Protein AF-X1API0-F1 (afdb_monomer)

Secondary structure (DSSP, 8-state):
-EEEEEESS-TTS-HHHHHHHHHHHHHHHTT-EEEEEE--SHHHHHHHHHHHTT-SEEEE-----HHHHHHHHH--

Organism: NCBI:txid412755

Mean predicted aligned error: 5.22 Å

pLDDT: mean 84.67, std 8.64, range [62.75, 95.56]

Sequence (76 aa):
MKVLFFLSYFREQASSRVRGFYMAEELRREGTNCDIIYEYGKKVYVNFLAKLL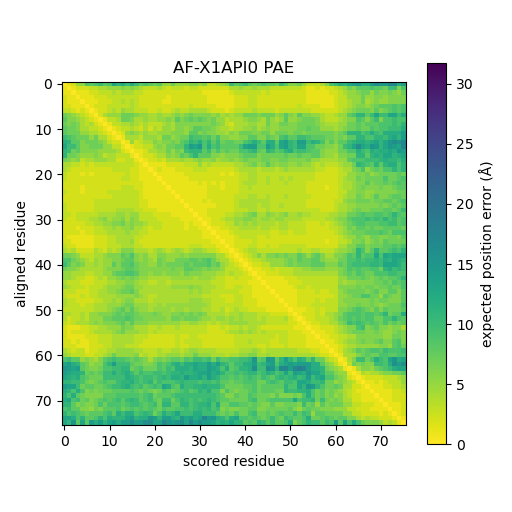RYEIIYFQKRYSKVDLYLHKLAR

Structure (mmCIF, N/CA/C/O backbone):
data_AF-X1API0-F1
#
_entry.id   AF-X1API0-F1
#
loop_
_atom_site.group_PDB
_atom_site.id
_atom_site.type_symbol
_atom_site.l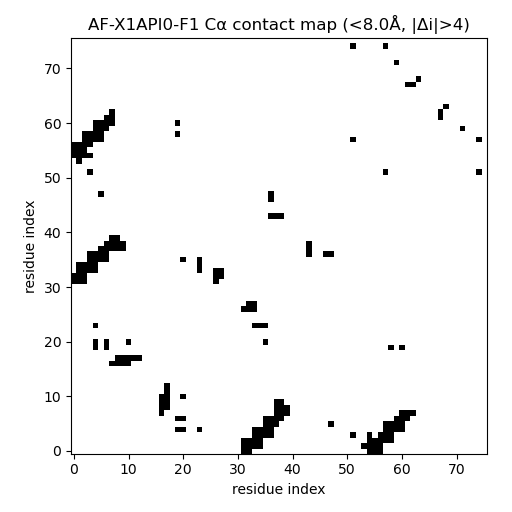abel_atom_id
_atom_site.label_alt_id
_atom_site.label_comp_id
_atom_site.label_asym_id
_atom_site.label_entity_id
_atom_site.label_seq_id
_atom_site.pdbx_PDB_ins_code
_atom_site.Cartn_x
_atom_site.Cartn_y
_atom_site.Cartn_z
_atom_site.occupancy
_atom_site.B_iso_or_equiv
_atom_site.auth_seq_id
_atom_site.auth_comp_id
_atom_site.auth_asym_id
_atom_site.auth_atom_id
_atom_site.pdbx_PDB_model_num
ATOM 1 N N . MET A 1 1 ? -11.035 -0.391 10.989 1.00 86.69 1 MET A N 1
ATOM 2 C CA . MET A 1 1 ? -10.703 -0.232 9.566 1.00 86.69 1 MET A CA 1
ATOM 3 C C . MET A 1 1 ? -9.199 -0.131 9.372 1.00 86.69 1 MET A C 1
ATOM 5 O O . MET A 1 1 ? -8.604 0.900 9.673 1.00 86.69 1 MET A O 1
ATOM 9 N N . LYS A 1 2 ? -8.584 -1.219 8.907 1.00 92.81 2 LYS A N 1
ATOM 10 C CA . LYS A 1 2 ? -7.186 -1.261 8.467 1.00 92.81 2 LYS A CA 1
ATOM 11 C C . LYS A 1 2 ? -7.122 -1.274 6.947 1.00 92.81 2 LYS A C 1
ATOM 13 O O . LYS A 1 2 ? -7.693 -2.169 6.321 1.00 92.81 2 LYS A O 1
ATOM 18 N N . VAL A 1 3 ? -6.409 -0.310 6.370 1.00 94.56 3 VAL A N 1
ATOM 19 C CA . VAL A 1 3 ? -6.281 -0.144 4.917 1.00 94.56 3 VAL A CA 1
ATOM 20 C C . VAL A 1 3 ? -4.840 -0.392 4.479 1.00 94.56 3 VAL A C 1
ATOM 22 O O . VAL A 1 3 ? -3.911 0.221 5.001 1.00 94.56 3 VAL A O 1
ATOM 25 N N . LEU A 1 4 ? -4.635 -1.280 3.510 1.00 94.06 4 LEU A N 1
ATOM 26 C CA . LEU A 1 4 ? -3.326 -1.521 2.908 1.00 94.06 4 LEU A CA 1
ATOM 27 C C . LEU A 1 4 ? -3.241 -0.848 1.543 1.00 94.06 4 LEU A C 1
ATOM 29 O O . LEU A 1 4 ? -3.986 -1.190 0.630 1.00 94.06 4 LEU A O 1
ATOM 33 N N . PHE A 1 5 ? -2.284 0.055 1.379 1.00 93.56 5 PHE A N 1
ATOM 34 C CA . PHE A 1 5 ? -1.934 0.659 0.102 1.00 93.56 5 PHE A CA 1
ATOM 35 C C . PHE A 1 5 ? -0.770 -0.107 -0.516 1.00 93.56 5 PHE A C 1
ATOM 37 O O . PHE A 1 5 ? 0.363 -0.021 -0.046 1.00 93.56 5 PHE A O 1
ATOM 44 N N . PHE A 1 6 ? -1.051 -0.855 -1.579 1.00 90.56 6 PHE A N 1
ATOM 45 C CA . PHE A 1 6 ? -0.037 -1.501 -2.400 1.00 90.56 6 PHE A CA 1
ATOM 46 C C . PHE A 1 6 ? 0.261 -0.622 -3.615 1.00 90.56 6 PHE A C 1
ATOM 48 O O . PHE A 1 6 ? -0.500 -0.590 -4.590 1.00 90.56 6 PHE A O 1
ATOM 55 N N . LEU A 1 7 ? 1.341 0.152 -3.513 1.00 89.44 7 LEU A N 1
ATOM 56 C CA . LEU A 1 7 ? 1.711 1.178 -4.479 1.00 89.44 7 LEU A CA 1
ATOM 57 C C . LEU A 1 7 ? 2.889 0.705 -5.322 1.00 89.44 7 LEU A C 1
ATOM 59 O O . LEU A 1 7 ? 3.949 0.346 -4.819 1.00 89.44 7 LEU A O 1
ATOM 63 N N . SER A 1 8 ? 2.710 0.740 -6.637 1.00 80.06 8 SER A N 1
ATOM 64 C CA . SER A 1 8 ? 3.701 0.228 -7.585 1.00 80.06 8 SER A CA 1
ATOM 65 C C . SER A 1 8 ? 4.711 1.291 -8.030 1.00 80.06 8 SER A C 1
ATOM 67 O O . SER A 1 8 ? 5.321 1.136 -9.082 1.00 80.06 8 SER A O 1
ATOM 69 N N . TYR A 1 9 ? 4.846 2.403 -7.305 1.00 81.69 9 TYR A N 1
ATOM 70 C CA . TYR A 1 9 ? 5.670 3.549 -7.696 1.00 81.69 9 TYR A CA 1
ATOM 71 C C . TYR A 1 9 ? 6.307 4.222 -6.477 1.00 81.69 9 TYR A C 1
AT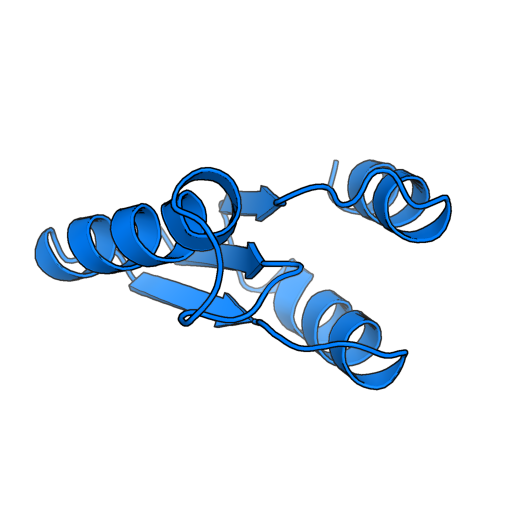OM 73 O O . TYR A 1 9 ? 5.862 4.029 -5.348 1.00 81.69 9 TYR A O 1
ATOM 81 N N . PHE A 1 10 ? 7.338 5.034 -6.721 1.00 83.38 10 PHE A N 1
ATOM 82 C CA . PHE A 1 10 ? 8.006 5.829 -5.691 1.00 83.38 10 PHE A CA 1
ATOM 83 C C . PHE A 1 10 ? 7.361 7.207 -5.521 1.00 83.38 10 PHE A C 1
ATOM 85 O O . PHE A 1 10 ? 6.781 7.755 -6.462 1.00 83.38 10 PHE A O 1
ATOM 92 N N . ARG A 1 11 ? 7.522 7.777 -4.323 1.00 82.19 11 ARG A N 1
ATOM 93 C CA . ARG A 1 11 ? 6.944 9.066 -3.914 1.00 82.19 11 ARG A CA 1
ATOM 94 C C . ARG A 1 11 ? 7.476 10.273 -4.701 1.00 82.19 11 ARG A C 1
ATOM 96 O O . ARG A 1 11 ? 6.831 11.310 -4.735 1.00 82.19 11 ARG A O 1
ATO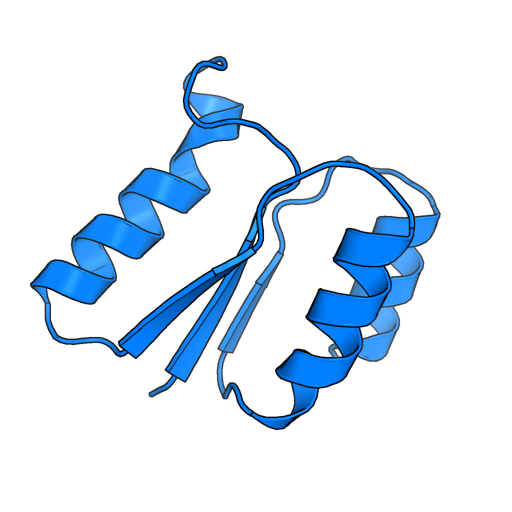M 103 N N . GLU A 1 12 ? 8.618 10.132 -5.359 1.00 83.69 12 GLU A N 1
ATOM 104 C CA . GLU A 1 12 ? 9.265 11.197 -6.144 1.00 83.69 12 GLU A CA 1
ATOM 105 C C . GLU A 1 12 ? 8.774 11.258 -7.602 1.00 83.69 12 GLU A C 1
ATOM 107 O O . GLU A 1 12 ? 9.260 12.055 -8.400 1.00 83.69 12 GLU A O 1
ATOM 112 N N . GLN A 1 13 ? 7.842 10.384 -7.997 1.00 83.25 13 GLN A N 1
ATOM 113 C CA . G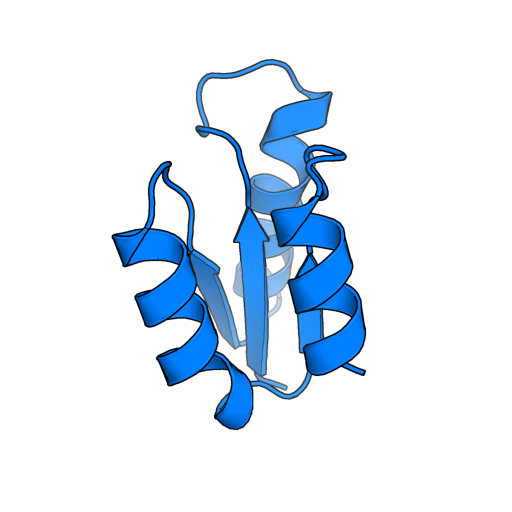LN A 1 13 ? 7.377 10.294 -9.381 1.00 83.25 13 GLN A CA 1
ATOM 114 C C . GLN A 1 13 ? 6.187 11.224 -9.679 1.00 83.25 13 GLN A C 1
ATOM 116 O O . GLN A 1 13 ? 5.649 11.900 -8.809 1.00 83.25 13 GLN A O 1
ATOM 121 N N . ALA A 1 14 ? 5.762 11.252 -10.947 1.00 79.31 14 ALA A N 1
ATOM 122 C CA . ALA A 1 14 ? 4.662 12.090 -11.428 1.00 79.31 14 ALA A CA 1
ATOM 123 C C . ALA A 1 14 ? 3.372 11.954 -10.595 1.00 79.31 14 ALA A C 1
ATOM 125 O O . ALA A 1 14 ? 3.065 10.879 -10.079 1.00 79.31 14 ALA A O 1
ATOM 126 N N . SER A 1 15 ? 2.563 13.020 -10.560 1.00 74.25 15 SER A N 1
ATOM 127 C CA . SER A 1 15 ? 1.360 13.144 -9.717 1.00 74.25 15 SER A CA 1
ATOM 128 C C . SER A 1 15 ? 0.398 11.949 -9.799 1.00 74.25 15 SER A C 1
ATOM 130 O O . SER A 1 15 ? -0.135 11.511 -8.784 1.00 74.25 15 SER A O 1
ATOM 132 N N . SER A 1 16 ? 0.205 11.359 -10.984 1.00 71.69 16 SER A N 1
ATOM 133 C CA . SER A 1 16 ? -0.629 10.162 -11.191 1.00 71.69 16 SER A CA 1
ATOM 134 C C . SER A 1 16 ? -0.118 8.922 -10.452 1.00 71.69 16 SER A C 1
ATOM 136 O O . SER A 1 16 ? -0.907 8.067 -10.048 1.00 71.69 16 SER A O 1
ATOM 138 N N . ARG A 1 17 ? 1.196 8.836 -10.250 1.00 74.25 17 ARG A N 1
ATOM 139 C CA . ARG A 1 17 ? 1.889 7.725 -9.598 1.00 74.25 17 ARG A CA 1
ATOM 140 C C . ARG A 1 17 ? 1.954 7.886 -8.086 1.00 74.25 17 ARG A C 1
ATOM 142 O O . ARG A 1 17 ? 2.060 6.883 -7.395 1.00 74.25 17 ARG A O 1
ATOM 149 N N . VAL A 1 18 ? 1.795 9.107 -7.580 1.00 85.50 18 VAL A N 1
ATOM 150 C CA . VAL A 1 18 ? 1.899 9.410 -6.146 1.00 85.50 18 VAL A CA 1
ATOM 151 C C . VAL A 1 18 ? 0.553 9.585 -5.435 1.00 85.50 18 VAL A C 1
ATOM 153 O O . VAL A 1 18 ? 0.526 9.659 -4.211 1.00 85.50 18 VAL A O 1
ATOM 156 N N . ARG A 1 19 ? -0.583 9.579 -6.157 1.00 87.19 19 ARG A N 1
ATOM 157 C CA . ARG A 1 19 ? -1.932 9.754 -5.560 1.00 87.19 19 ARG A CA 1
ATOM 158 C C . ARG A 1 19 ? -2.217 8.800 -4.406 1.00 87.19 19 ARG A C 1
ATOM 160 O O . ARG A 1 19 ? -2.787 9.221 -3.409 1.00 87.19 19 ARG A O 1
ATOM 167 N N . GLY A 1 20 ? -1.794 7.541 -4.528 1.00 89.88 20 GLY A N 1
ATOM 168 C CA . GLY A 1 20 ? -1.985 6.54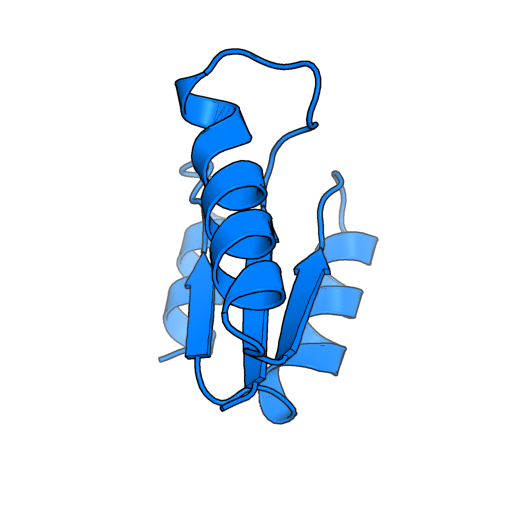7 -3.473 1.00 89.88 20 GLY A CA 1
ATOM 169 C C . GLY A 1 20 ? -1.285 6.919 -2.162 1.00 89.88 20 GLY A C 1
ATOM 170 O O . GLY A 1 20 ? -1.820 6.630 -1.098 1.00 89.88 20 GLY A O 1
ATOM 171 N N . PHE A 1 21 ? -0.142 7.615 -2.225 1.00 91.88 21 PHE A N 1
ATOM 172 C CA . PHE A 1 21 ? 0.542 8.113 -1.029 1.00 91.88 21 PHE A CA 1
ATOM 173 C C . PHE A 1 21 ? -0.259 9.232 -0.367 1.00 91.88 21 PHE A C 1
ATOM 175 O O . PHE A 1 21 ? -0.509 9.152 0.829 1.00 91.88 21 PHE A O 1
ATOM 182 N N . TYR A 1 22 ? -0.719 10.221 -1.140 1.00 91.94 22 TYR A N 1
ATOM 183 C CA . TYR A 1 22 ? -1.540 11.312 -0.607 1.00 91.94 22 TYR A CA 1
ATOM 184 C C . TYR A 1 22 ? -2.845 10.797 0.006 1.00 91.94 22 TYR A C 1
ATOM 186 O O . TYR A 1 22 ? -3.194 11.182 1.113 1.00 91.94 22 TYR A O 1
ATOM 194 N N . MET A 1 23 ? -3.529 9.862 -0.662 1.00 92.88 23 MET A N 1
ATOM 195 C CA . MET A 1 23 ? -4.735 9.232 -0.114 1.00 92.88 23 MET A CA 1
ATOM 196 C C . MET A 1 23 ? -4.459 8.532 1.221 1.00 92.88 23 MET A C 1
ATOM 198 O O . MET A 1 23 ? -5.222 8.695 2.168 1.00 92.88 23 MET A O 1
ATOM 202 N N . ALA A 1 24 ? -3.370 7.765 1.308 1.00 93.44 24 ALA A N 1
ATOM 203 C CA . ALA A 1 24 ? -2.988 7.087 2.541 1.00 93.44 24 ALA A CA 1
ATOM 204 C C . ALA A 1 24 ? -2.624 8.073 3.665 1.00 93.44 24 ALA A C 1
ATOM 206 O O . ALA A 1 24 ? -2.929 7.813 4.827 1.00 93.44 24 ALA A O 1
ATOM 207 N N . GLU A 1 25 ? -1.977 9.194 3.338 1.00 93.31 25 GLU A N 1
ATOM 208 C CA . GLU A 1 25 ? -1.645 10.247 4.301 1.00 93.31 25 GLU A CA 1
ATOM 209 C C . GLU A 1 25 ? -2.885 10.962 4.834 1.00 93.31 25 GLU A C 1
ATOM 211 O O . GLU A 1 25 ? -3.009 11.093 6.050 1.00 93.31 25 GLU A O 1
ATOM 216 N N . GLU A 1 26 ? -3.820 11.359 3.968 1.00 94.75 26 GLU A N 1
ATOM 217 C CA . GLU A 1 26 ? -5.067 11.991 4.415 1.00 94.75 26 GLU A CA 1
ATOM 218 C C . GLU A 1 26 ? -5.900 11.027 5.269 1.00 94.75 26 GLU A C 1
ATOM 220 O O . GLU A 1 26 ? -6.344 11.390 6.352 1.00 94.75 26 GLU A O 1
ATOM 225 N N . LEU A 1 27 ? -6.017 9.754 4.880 1.00 94.19 27 LEU A N 1
ATOM 226 C CA . LEU A 1 27 ? -6.722 8.766 5.703 1.00 94.19 27 LEU A CA 1
ATOM 227 C C . LEU A 1 27 ? -6.067 8.551 7.073 1.00 94.19 27 LEU A C 1
ATOM 229 O O . LEU A 1 27 ? -6.772 8.367 8.064 1.00 94.19 27 LEU A O 1
ATOM 233 N N . ARG A 1 28 ? -4.730 8.583 7.153 1.00 95.06 28 ARG A N 1
ATOM 234 C CA . ARG A 1 28 ? -4.022 8.540 8.442 1.00 95.06 28 ARG A CA 1
ATOM 235 C C . ARG A 1 28 ? -4.312 9.771 9.294 1.00 95.06 28 ARG A C 1
ATOM 237 O O . ARG A 1 28 ? -4.465 9.617 10.502 1.00 95.06 28 ARG A O 1
ATOM 244 N N . ARG A 1 29 ? -4.394 10.965 8.693 1.00 95.50 29 ARG A N 1
ATOM 245 C CA . ARG A 1 29 ? -4.753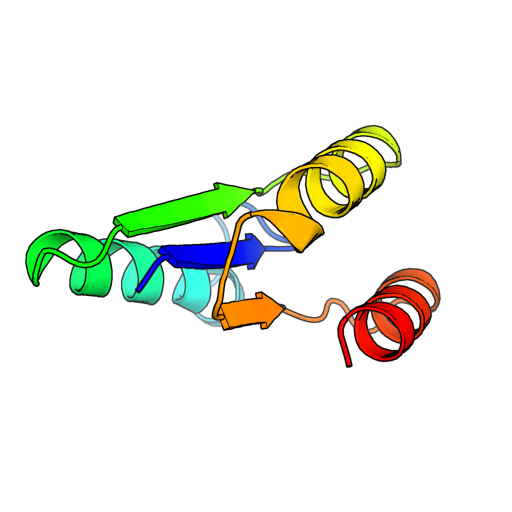 12.208 9.402 1.00 95.50 29 ARG A CA 1
ATOM 246 C C . ARG A 1 29 ? -6.163 12.150 9.982 1.00 95.50 29 ARG A C 1
ATOM 248 O O . ARG A 1 29 ? -6.358 12.577 11.110 1.00 95.50 29 ARG A O 1
ATOM 255 N N . GLU A 1 30 ? -7.091 11.524 9.266 1.00 95.56 30 GLU A N 1
ATOM 256 C CA . GLU A 1 30 ? -8.459 11.238 9.727 1.00 95.56 30 GLU A CA 1
ATOM 257 C C . GLU A 1 30 ? -8.531 10.076 10.749 1.00 95.56 30 GLU A C 1
ATOM 259 O O . GLU A 1 30 ? -9.610 9.628 11.129 1.00 95.56 30 GLU A O 1
ATOM 264 N N . GLY A 1 31 ? -7.389 9.534 11.192 1.00 94.94 31 GLY A N 1
ATOM 265 C CA . GLY A 1 31 ? -7.318 8.482 12.212 1.00 94.94 31 GLY A CA 1
ATOM 266 C C . GLY A 1 31 ? -7.493 7.050 11.690 1.00 94.94 31 GLY A C 1
ATOM 267 O O . GLY A 1 31 ? -7.564 6.109 12.484 1.00 94.94 31 GLY A O 1
ATOM 268 N N . THR A 1 32 ? -7.526 6.836 10.371 1.00 95.12 32 THR A N 1
ATOM 269 C CA . THR A 1 32 ? -7.583 5.484 9.793 1.00 95.12 32 THR A CA 1
ATOM 270 C C . THR A 1 32 ? -6.209 4.821 9.834 1.00 95.12 32 THR A C 1
ATOM 272 O O . THR A 1 32 ? -5.205 5.379 9.386 1.00 95.12 32 THR A O 1
ATOM 275 N N . ASN A 1 33 ? -6.157 3.572 10.299 1.00 94.38 33 ASN A N 1
ATOM 276 C CA . ASN A 1 33 ? -4.923 2.795 10.305 1.00 94.38 33 ASN A CA 1
ATOM 277 C C . ASN A 1 33 ? -4.578 2.345 8.876 1.00 94.38 33 ASN A C 1
ATOM 279 O O . ASN A 1 33 ? -5.123 1.358 8.375 1.00 94.38 33 ASN A O 1
ATOM 283 N N . CYS A 1 34 ? -3.694 3.095 8.218 1.00 94.94 34 CYS A N 1
ATOM 284 C CA . CYS A 1 34 ? -3.228 2.780 6.874 1.00 94.94 34 CYS A CA 1
ATOM 285 C C . CYS A 1 34 ? -1.771 2.341 6.893 1.00 94.94 34 CYS A C 1
ATOM 287 O O . CYS A 1 34 ? -0.939 3.000 7.516 1.00 94.94 34 CYS A O 1
ATOM 289 N N . ASP A 1 35 ? -1.439 1.319 6.115 1.00 93.56 35 ASP A N 1
ATOM 290 C CA . ASP A 1 35 ? -0.059 0.954 5.809 1.00 93.56 35 ASP A CA 1
ATOM 291 C C . ASP A 1 35 ? 0.222 1.080 4.324 1.00 93.56 35 ASP A C 1
ATOM 293 O O . ASP A 1 35 ? -0.650 0.849 3.491 1.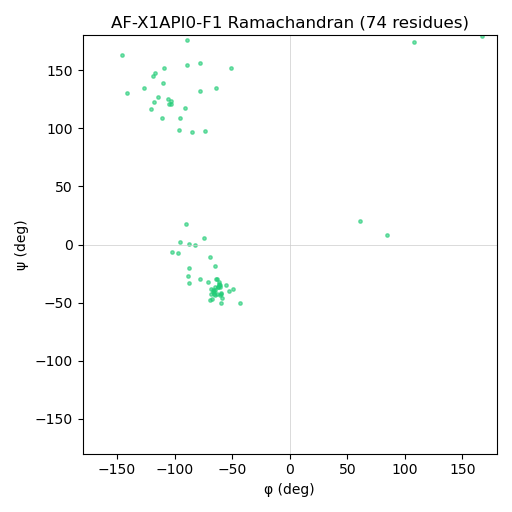00 93.56 35 ASP A O 1
ATOM 297 N N . ILE A 1 36 ? 1.461 1.440 3.994 1.00 92.44 36 ILE A N 1
ATOM 298 C CA . ILE A 1 36 ? 1.910 1.601 2.615 1.00 92.44 36 ILE A CA 1
ATOM 299 C C . ILE A 1 36 ? 3.022 0.590 2.363 1.00 92.44 36 ILE A C 1
ATOM 301 O O . ILE A 1 36 ? 4.040 0.584 3.055 1.00 92.44 36 ILE A O 1
ATOM 305 N N . ILE A 1 37 ? 2.825 -0.259 1.362 1.00 91.12 37 ILE A N 1
ATOM 306 C CA . ILE A 1 37 ? 3.884 -1.040 0.733 1.00 91.12 37 ILE A CA 1
ATOM 307 C C . ILE A 1 37 ? 4.163 -0.374 -0.608 1.00 91.12 37 ILE A C 1
ATOM 309 O O . ILE A 1 37 ? 3.271 -0.276 -1.448 1.00 91.12 37 ILE A O 1
ATOM 313 N N . TYR A 1 38 ? 5.399 0.063 -0.805 1.00 87.62 38 TYR A N 1
ATOM 314 C CA . TYR A 1 38 ? 5.867 0.621 -2.063 1.00 87.62 38 TYR A CA 1
ATOM 315 C C . TYR A 1 38 ? 7.295 0.146 -2.292 1.00 87.62 38 TYR A C 1
ATOM 317 O O . TYR A 1 38 ? 8.081 0.196 -1.358 1.00 87.62 38 TYR A O 1
ATOM 325 N N . GLU A 1 39 ? 7.588 -0.387 -3.479 1.00 79.50 39 GLU A N 1
ATOM 326 C CA . GLU A 1 39 ? 8.921 -0.762 -3.984 1.00 79.50 39 GLU A CA 1
ATOM 327 C C . GLU A 1 39 ? 8.752 -1.630 -5.248 1.00 79.50 39 GLU A C 1
ATOM 329 O O . GLU A 1 39 ? 7.636 -1.951 -5.667 1.00 79.50 39 GLU A O 1
ATOM 334 N N . TYR A 1 40 ? 9.866 -2.054 -5.852 1.00 75.31 40 TYR A N 1
ATOM 335 C CA . TYR A 1 40 ? 9.874 -3.020 -6.949 1.00 75.31 40 TYR A CA 1
ATOM 336 C C . TYR A 1 40 ? 10.446 -4.379 -6.538 1.00 75.31 40 TYR A C 1
ATOM 338 O O . TYR A 1 40 ? 11.344 -4.483 -5.709 1.00 75.31 40 TYR A O 1
ATOM 346 N N . GLY A 1 41 ? 9.980 -5.433 -7.212 1.00 79.06 41 GLY A N 1
ATOM 347 C CA . GLY A 1 41 ? 10.588 -6.762 -7.160 1.00 79.06 41 GLY A CA 1
ATOM 348 C C . GLY A 1 41 ? 9.790 -7.802 -6.376 1.00 79.06 41 GLY A C 1
ATOM 349 O O . GLY A 1 41 ? 8.770 -7.524 -5.751 1.00 79.06 41 GLY A O 1
ATOM 350 N N . LYS A 1 42 ? 10.263 -9.053 -6.424 1.00 80.94 42 LYS A N 1
ATOM 351 C CA . LYS A 1 42 ? 9.542 -10.219 -5.875 1.00 80.94 42 LYS A CA 1
ATOM 352 C C . LYS A 1 42 ? 9.277 -10.118 -4.368 1.00 80.94 42 LYS A C 1
ATOM 354 O O . LYS A 1 42 ? 8.224 -10.546 -3.908 1.00 80.94 42 LYS A O 1
ATOM 359 N N . LYS A 1 43 ? 10.205 -9.527 -3.607 1.00 83.94 43 LYS A N 1
ATOM 360 C CA . LYS A 1 43 ? 10.098 -9.380 -2.143 1.00 83.94 43 LYS A CA 1
ATOM 361 C C . LYS A 1 43 ? 8.887 -8.544 -1.726 1.00 83.94 43 LYS A C 1
ATOM 363 O O . LYS A 1 43 ? 8.244 -8.850 -0.728 1.00 83.94 43 LYS A O 1
ATOM 368 N N . VAL A 1 44 ? 8.544 -7.541 -2.528 1.00 85.12 44 VAL A N 1
ATOM 369 C CA . VAL A 1 44 ? 7.414 -6.635 -2.292 1.00 85.12 44 VAL A CA 1
ATOM 370 C C . VAL A 1 44 ? 6.089 -7.388 -2.374 1.00 85.12 44 VAL A C 1
ATOM 372 O O . VAL A 1 44 ? 5.215 -7.211 -1.530 1.00 85.12 44 VAL A O 1
ATOM 375 N N . TYR A 1 45 ? 5.978 -8.306 -3.333 1.00 83.06 45 TYR A N 1
ATOM 376 C CA . TYR A 1 45 ? 4.809 -9.167 -3.488 1.00 83.06 45 TYR A CA 1
ATOM 377 C C . TYR A 1 45 ? 4.670 -10.188 -2.354 1.00 83.06 45 TYR A C 1
ATOM 379 O O . TYR A 1 45 ? 3.563 -10.424 -1.882 1.00 83.06 45 TYR A O 1
ATOM 387 N N . VAL A 1 46 ? 5.780 -10.752 -1.866 1.00 85.88 46 VAL A N 1
ATOM 388 C CA . VAL A 1 46 ? 5.760 -11.632 -0.683 1.00 85.88 46 VAL A CA 1
ATOM 389 C C . VAL A 1 46 ? 5.330 -10.857 0.566 1.00 85.88 46 VAL A C 1
ATOM 391 O O . VAL A 1 46 ? 4.478 -11.329 1.313 1.00 85.88 46 VAL A O 1
ATOM 394 N N . ASN A 1 47 ? 5.857 -9.643 0.764 1.00 87.25 47 ASN A N 1
ATOM 395 C CA . ASN A 1 47 ? 5.452 -8.760 1.862 1.00 87.25 47 ASN A CA 1
ATOM 396 C C . ASN A 1 47 ? 3.954 -8.417 1.783 1.00 87.25 47 ASN A C 1
ATOM 398 O O . ASN A 1 47 ? 3.243 -8.488 2.782 1.00 87.25 47 ASN A O 1
ATOM 402 N N . PHE A 1 48 ? 3.450 -8.121 0.583 1.00 88.12 48 PHE A N 1
ATOM 403 C CA . PHE A 1 48 ? 2.025 -7.900 0.348 1.00 88.12 48 PHE A CA 1
ATOM 404 C C . PHE A 1 48 ? 1.177 -9.118 0.716 1.00 88.12 48 PHE A C 1
ATOM 406 O O . PHE A 1 48 ? 0.236 -8.977 1.490 1.00 88.12 48 PHE A O 1
ATOM 413 N N . LEU A 1 49 ? 1.535 -10.311 0.233 1.00 87.00 49 LEU A N 1
ATOM 414 C CA . LEU A 1 49 ? 0.810 -11.547 0.544 1.00 87.00 49 LEU A CA 1
ATOM 415 C C . LEU A 1 49 ? 0.791 -11.843 2.049 1.00 87.00 49 LEU A C 1
ATOM 417 O O . LEU A 1 49 ? -0.254 -12.192 2.590 1.00 87.00 49 LEU A O 1
ATOM 421 N N . ALA A 1 50 ? 1.914 -11.642 2.744 1.00 88.62 50 ALA A N 1
ATOM 422 C CA . ALA A 1 50 ? 2.000 -11.829 4.194 1.00 88.62 50 ALA A CA 1
ATOM 423 C C . ALA A 1 50 ? 1.115 -10.844 4.978 1.00 88.62 50 ALA A C 1
ATOM 425 O O . ALA A 1 50 ? 0.650 -11.150 6.079 1.00 88.62 50 ALA A O 1
ATOM 426 N N . LYS A 1 51 ? 0.889 -9.651 4.420 1.00 87.69 51 LYS A N 1
ATOM 427 C CA . LYS A 1 51 ? 0.051 -8.614 5.021 1.00 87.69 51 LYS A CA 1
ATOM 428 C C . LYS A 1 51 ? -1.420 -8.735 4.637 1.00 87.69 51 LYS A C 1
ATOM 430 O O . LYS A 1 51 ? -2.244 -8.346 5.451 1.00 87.69 51 LYS A O 1
ATOM 435 N N . LEU A 1 52 ? -1.748 -9.316 3.484 1.00 85.38 52 LEU A N 1
ATOM 436 C CA . LEU A 1 52 ? -3.093 -9.388 2.897 1.00 85.38 52 LEU A CA 1
ATOM 437 C C . LEU A 1 52 ? -4.197 -9.721 3.916 1.00 85.38 52 LEU A C 1
ATOM 439 O O . LEU A 1 52 ? -5.170 -8.988 4.028 1.00 85.38 52 LEU A O 1
ATOM 443 N N . LEU A 1 53 ? -4.001 -10.776 4.712 1.00 86.25 53 LEU A N 1
ATOM 444 C CA . LEU A 1 53 ? -4.997 -11.288 5.664 1.00 86.25 53 LEU A CA 1
ATOM 445 C C . LEU A 1 53 ? -5.258 -10.370 6.872 1.00 86.25 53 LEU A C 1
ATOM 447 O O . LEU A 1 53 ? -6.165 -10.628 7.656 1.00 86.25 53 LEU A O 1
ATOM 451 N N . ARG A 1 54 ? -4.441 -9.330 7.075 1.00 89.69 54 ARG A N 1
ATOM 452 C CA . ARG A 1 54 ? -4.515 -8.442 8.248 1.00 89.69 54 ARG A CA 1
ATOM 453 C C . ARG A 1 54 ? -5.294 -7.151 7.993 1.00 89.69 54 ARG A C 1
ATOM 455 O O . ARG A 1 54 ? -5.487 -6.389 8.942 1.00 89.69 54 ARG A O 1
ATOM 462 N N . TYR A 1 55 ? -5.682 -6.881 6.746 1.00 93.12 55 TYR A N 1
ATOM 463 C CA . TYR A 1 55 ? -6.330 -5.631 6.347 1.00 93.12 55 TYR A CA 1
ATOM 464 C C . TYR A 1 55 ? -7.723 -5.903 5.802 1.00 93.12 55 TYR A C 1
ATOM 466 O O . TYR A 1 55 ? -7.971 -6.916 5.160 1.00 93.12 55 TYR A O 1
ATOM 474 N N . GLU A 1 56 ? -8.622 -4.966 6.076 1.00 90.25 56 GLU A N 1
ATOM 475 C CA . GLU A 1 56 ? -10.029 -5.039 5.680 1.00 90.25 56 GLU A CA 1
ATOM 476 C C . GLU A 1 56 ? -10.224 -4.464 4.274 1.00 90.25 56 GLU A C 1
ATOM 478 O O . GLU A 1 56 ? -11.065 -4.929 3.512 1.00 90.25 56 GLU A O 1
ATOM 483 N N . ILE A 1 57 ? -9.424 -3.452 3.924 1.00 91.81 57 ILE A N 1
ATOM 484 C CA . ILE A 1 57 ? -9.460 -2.794 2.620 1.00 91.81 57 ILE A CA 1
ATOM 485 C C . ILE A 1 57 ? -8.061 -2.812 2.028 1.00 91.81 57 ILE A C 1
ATOM 487 O O . ILE A 1 57 ? -7.081 -2.470 2.691 1.00 91.81 57 ILE A O 1
ATOM 491 N N . ILE A 1 58 ? -7.972 -3.166 0.750 1.00 91.00 58 ILE A N 1
ATOM 492 C CA . ILE A 1 58 ? -6.721 -3.152 0.002 1.00 91.00 58 ILE A CA 1
ATOM 493 C C . ILE A 1 58 ? -6.880 -2.210 -1.188 1.00 91.00 58 ILE A C 1
ATOM 495 O O . ILE A 1 58 ? -7.675 -2.452 -2.095 1.00 91.00 58 ILE A O 1
ATOM 499 N N . TYR A 1 59 ? -6.092 -1.140 -1.198 1.00 89.56 59 TYR A N 1
ATOM 500 C CA . TYR A 1 59 ? -5.952 -0.251 -2.340 1.00 89.56 59 TYR A CA 1
ATOM 501 C C . TYR A 1 59 ? -4.795 -0.727 -3.218 1.00 89.56 59 TYR A C 1
ATOM 503 O O . TYR A 1 59 ? -3.639 -0.738 -2.792 1.00 89.56 59 TYR A O 1
ATOM 511 N N . PHE A 1 60 ? -5.101 -1.101 -4.460 1.00 86.00 60 PHE A N 1
ATOM 512 C CA . PHE A 1 60 ? -4.117 -1.631 -5.399 1.00 86.00 60 PHE A CA 1
ATOM 513 C C . PHE A 1 60 ? -3.860 -0.645 -6.541 1.00 86.00 60 PHE A C 1
ATOM 515 O O . PHE A 1 60 ? -4.695 -0.478 -7.435 1.00 86.00 60 PHE A O 1
ATOM 522 N N . GLN A 1 61 ? -2.684 -0.016 -6.559 1.00 83.31 61 GLN A N 1
ATOM 523 C CA . GLN A 1 61 ? -2.288 0.850 -7.667 1.00 83.31 61 GLN A CA 1
ATOM 524 C C . GLN A 1 61 ? -1.659 0.007 -8.779 1.00 83.31 61 GLN A C 1
ATOM 526 O O . GLN A 1 61 ? -0.477 -0.347 -8.734 1.00 83.31 61 GLN A O 1
ATOM 531 N N . LYS A 1 62 ? -2.473 -0.341 -9.780 1.00 69.00 62 LYS A N 1
ATOM 532 C CA . LYS A 1 62 ? -2.073 -1.216 -10.888 1.00 69.00 62 LYS A CA 1
ATOM 533 C C . LYS A 1 62 ? -0.971 -0.578 -11.733 1.00 69.00 62 LYS A C 1
ATOM 535 O O . LYS A 1 62 ? -1.091 0.565 -12.166 1.00 69.00 62 LYS A O 1
ATOM 540 N N . ARG A 1 63 ? 0.046 -1.378 -12.058 1.00 65.88 63 ARG A N 1
ATOM 541 C CA . ARG A 1 63 ? 1.057 -1.069 -13.078 1.00 65.88 63 ARG A CA 1
ATOM 542 C C . ARG A 1 63 ? 0.721 -1.680 -14.448 1.00 65.88 63 ARG A C 1
ATOM 544 O O . ARG A 1 63 ? 1.500 -1.537 -15.382 1.00 65.88 63 ARG A O 1
A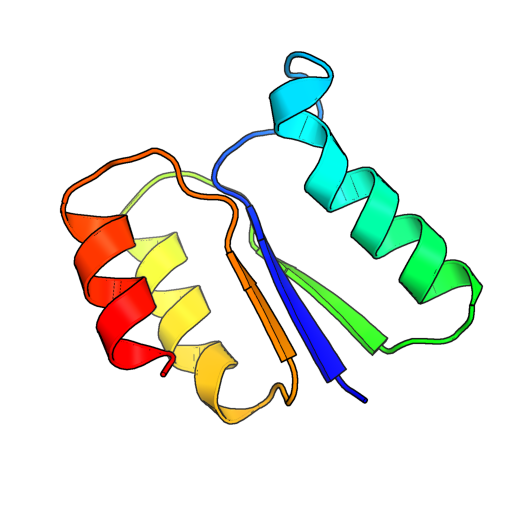TOM 551 N N . TYR A 1 64 ? -0.433 -2.352 -14.555 1.00 66.44 64 TYR A N 1
ATOM 552 C CA . TYR A 1 64 ? -0.880 -3.171 -15.695 1.00 66.44 64 TYR A CA 1
ATOM 553 C C . TYR A 1 64 ? 0.024 -4.376 -16.017 1.00 66.44 64 TYR A C 1
ATOM 555 O O . TYR A 1 64 ? -0.045 -4.926 -17.115 1.00 66.44 64 TYR A O 1
ATOM 563 N N . SER A 1 65 ? 0.853 -4.840 -15.075 1.00 69.19 65 SER A N 1
ATOM 564 C CA . SER A 1 65 ? 1.645 -6.056 -15.291 1.00 69.19 65 SER A CA 1
ATOM 565 C C . SER A 1 65 ? 0.798 -7.327 -15.112 1.00 69.19 65 SER A C 1
ATOM 567 O O . SER A 1 65 ? -0.201 -7.333 -14.388 1.00 69.19 65 SER A O 1
ATOM 569 N N . LYS A 1 66 ? 1.211 -8.446 -15.732 1.00 75.44 66 LYS A N 1
ATOM 570 C CA . LYS A 1 66 ? 0.541 -9.753 -15.553 1.00 75.44 66 LYS A CA 1
ATOM 571 C C . LYS A 1 66 ? 0.458 -10.163 -14.074 1.00 75.44 66 LYS A C 1
ATOM 573 O O . LYS A 1 66 ? -0.535 -10.757 -13.671 1.00 75.44 66 LYS A O 1
ATOM 578 N N . VAL A 1 67 ? 1.470 -9.827 -13.270 1.00 73.31 67 VAL A N 1
ATOM 579 C CA . VAL A 1 67 ? 1.521 -10.149 -11.833 1.00 73.31 67 VAL A CA 1
ATOM 580 C C . VAL A 1 67 ? 0.470 -9.360 -11.051 1.00 73.31 67 VAL A C 1
ATOM 582 O O . VAL A 1 67 ? -0.245 -9.939 -10.237 1.00 73.31 67 VAL A O 1
ATOM 585 N N . ASP A 1 68 ? 0.299 -8.072 -11.359 1.00 67.94 68 ASP A N 1
ATOM 586 C CA . ASP A 1 68 ? -0.720 -7.222 -10.728 1.00 67.94 68 ASP A CA 1
ATOM 587 C C . ASP A 1 68 ? -2.140 -7.752 -10.981 1.00 67.94 68 ASP A C 1
ATOM 589 O O . ASP A 1 68 ? -3.003 -7.695 -10.105 1.00 67.94 68 ASP A O 1
ATOM 593 N N . LEU A 1 69 ? -2.381 -8.307 -12.176 1.00 74.19 69 LEU A N 1
ATOM 594 C CA . LEU A 1 69 ? -3.657 -8.936 -12.524 1.00 74.19 69 LEU A CA 1
ATOM 595 C C . LEU A 1 69 ? -3.921 -10.207 -11.707 1.00 74.19 69 LEU A C 1
ATOM 597 O O . LEU A 1 69 ? -5.053 -10.415 -11.272 1.00 74.19 69 LEU A O 1
ATOM 601 N N . TYR A 1 70 ? -2.903 -11.043 -11.479 1.00 80.62 70 TYR A N 1
ATOM 602 C CA . TYR A 1 70 ? -3.041 -12.232 -10.632 1.00 80.62 70 TYR A CA 1
ATOM 603 C C . TYR A 1 70 ? -3.310 -11.865 -9.172 1.00 80.62 70 TYR A C 1
ATOM 605 O O . TYR A 1 70 ? -4.197 -12.445 -8.552 1.00 80.62 70 TYR A O 1
ATOM 613 N N . LEU A 1 71 ? -2.612 -10.865 -8.635 1.00 72.50 71 LEU A N 1
ATOM 614 C CA . LEU A 1 71 ? -2.807 -10.428 -7.250 1.00 72.50 71 LEU A CA 1
ATOM 615 C C . LEU A 1 71 ? -4.180 -9.814 -7.020 1.00 72.50 71 LEU A C 1
ATOM 617 O O . LEU A 1 71 ? -4.814 -10.104 -6.013 1.00 72.50 71 LEU A O 1
ATOM 621 N N . HIS A 1 72 ? -4.682 -9.037 -7.977 1.00 72.00 72 HIS A N 1
ATOM 622 C CA . HIS A 1 72 ? -6.048 -8.530 -7.916 1.00 72.00 72 HIS A CA 1
ATOM 623 C C . HIS A 1 72 ? -7.094 -9.657 -7.907 1.00 72.00 72 HIS A C 1
ATOM 625 O O . HIS A 1 72 ? -8.144 -9.503 -7.295 1.00 72.00 72 HIS A O 1
ATOM 631 N N . LYS A 1 73 ? -6.844 -10.778 -8.598 1.00 79.38 73 LYS A N 1
ATOM 632 C CA . LYS A 1 73 ? -7.738 -11.947 -8.545 1.00 79.38 73 LYS A CA 1
ATOM 633 C C . LYS A 1 73 ? -7.673 -12.675 -7.200 1.00 79.38 73 LYS A C 1
ATOM 635 O O . LYS A 1 73 ? -8.684 -13.227 -6.803 1.00 79.38 73 LYS A O 1
ATOM 640 N N . LEU A 1 74 ? -6.515 -12.684 -6.536 1.00 77.56 74 LEU A N 1
ATOM 641 C CA . LEU A 1 74 ? -6.321 -13.307 -5.219 1.00 77.56 74 LEU A CA 1
ATOM 642 C C . LEU A 1 74 ? -6.858 -12.460 -4.059 1.00 77.56 74 LEU A C 1
ATOM 644 O O . LEU A 1 74 ? -7.225 -13.004 -3.028 1.00 77.56 74 LEU A O 1
ATOM 648 N N . ALA A 1 75 ? -6.852 -11.135 -4.207 1.00 70.44 75 ALA A N 1
ATOM 649 C CA . ALA A 1 75 ? -7.331 -10.200 -3.191 1.00 70.44 75 ALA A CA 1
ATOM 650 C C . ALA A 1 75 ? -8.861 -10.004 -3.200 1.00 70.44 75 ALA A C 1
ATOM 652 O O . ALA A 1 75 ? -9.361 -9.193 -2.424 1.00 70.44 75 ALA A O 1
ATOM 653 N N . ARG A 1 76 ? -9.579 -10.680 -4.104 1.00 62.75 76 ARG A N 1
ATOM 654 C CA . ARG A 1 76 ? -11.038 -10.650 -4.233 1.00 62.75 76 ARG A CA 1
ATOM 655 C C . ARG A 1 76 ? -11.624 -11.943 -3.690 1.00 62.75 76 ARG A C 1
ATOM 657 O O . ARG A 1 76 ? -12.704 -11.850 -3.074 1.00 62.75 76 ARG A O 1
#

Solvent-accessible surface area (backbone atoms only — not comparable to full-atom values): 4552 Å² total; per-residue (Å²): 117,33,37,37,35,44,34,70,45,57,80,89,48,60,72,88,57,26,47,68,56,53,54,45,48,51,41,39,73,76,69,38,53,56,47,79,48,64,63,80,62,72,67,50,56,52,52,46,60,76,46,51,87,77,39,82,41,76,48,74,49,74,79,83,43,76,66,54,55,54,50,56,63,72,77,105

Nearest PDB structures (foldseek):
  8rps-assembly2_B  TM=6.198E-01  e=5.422E-01  Homo sapiens
  4r6y-assembly1_A  TM=4.671E-01  e=1.406E+00  Salmonella enterica subsp. enterica serovar Typhimurium str. LT2
  7vfn-assembly2_C  TM=5.809E-01  e=2.594E+00  Staphylococcus aureus subsp. aureus USA300
  6gnf-assembly2_B  TM=3.272E-01  e=1.146E+00  Cyanobacterium sp. CLg1
  6gnf-assembly1_A  TM=3.275E-01  e=1.071E+00  Cyanobacterium sp. CLg1

Radius of gyration: 11.97 Å; Cα contacts (8 Å, |Δi|>4): 103; chains: 1; bounding box: 22×26×28 Å

Foldseek 3Di:
DEEEEEAADDCPDDPLRNVSVVVQVVCVVVVHHYDYQYDDDDVSVVVCVVCLVVGPHYHQDDPVDPVSVVVVVVSD